Protein AF-A0A535K393-F1 (afdb_monomer_lite)

pLDDT: mean 80.19, std 16.03, range [34.66, 98.31]

Foldseek 3Di:
DVVVVVVVVQVVDVQQVPPDPPDPDGPDRPPPPDDPPVVVCVVVVNPPQDDDCLVVLLVVLVVLQVVLPDPDPDVVSSVVSNVSSVVSNVVSVCCVVPPRVCVSDVDPPPPPPDPDDD

Structure (mmCIF, N/CA/C/O backbone):
data_AF-A0A535K393-F1
#
_entry.id   AF-A0A535K393-F1
#
loop_
_atom_site.group_PDB
_atom_site.id
_atom_site.type_symbol
_atom_site.label_atom_id
_atom_site.label_alt_id
_atom_site.label_comp_id
_atom_site.label_asym_id
_atom_site.label_entity_id
_atom_site.label_seq_id
_atom_site.pdbx_PDB_ins_code
_atom_site.Cartn_x
_atom_site.Cartn_y
_atom_site.Cartn_z
_atom_site.occupancy
_atom_site.B_iso_or_equiv
_atom_site.auth_seq_id
_atom_site.auth_comp_id
_atom_site.auth_asym_id
_atom_site.auth_atom_id
_atom_site.pdbx_PDB_model_num
ATOM 1 N N . MET A 1 1 ? 18.900 26.065 -65.098 1.00 64.75 1 MET A N 1
ATOM 2 C CA . MET A 1 1 ? 18.962 24.596 -64.911 1.00 64.75 1 MET A CA 1
ATOM 3 C C . MET A 1 1 ? 19.434 24.189 -63.514 1.00 64.75 1 MET A C 1
ATOM 5 O O . MET A 1 1 ? 18.777 23.350 -62.918 1.00 64.75 1 MET A O 1
ATOM 9 N N . ALA A 1 2 ? 20.472 24.813 -62.938 1.00 76.25 2 ALA A N 1
ATOM 10 C CA . ALA A 1 2 ? 20.988 24.458 -61.602 1.00 76.25 2 ALA A CA 1
ATOM 11 C C . ALA A 1 2 ? 19.944 24.496 -60.461 1.00 76.25 2 ALA A C 1
ATOM 13 O O . ALA A 1 2 ? 19.889 23.580 -59.651 1.00 76.25 2 ALA A O 1
ATOM 14 N N . SER A 1 3 ? 19.057 25.501 -60.436 1.00 82.12 3 SER A N 1
ATOM 15 C CA . SER A 1 3 ? 17.983 25.584 -59.427 1.00 82.12 3 SER A CA 1
ATOM 16 C C . SER A 1 3 ? 16.999 24.405 -59.508 1.00 82.12 3 SER A C 1
ATOM 18 O O . SER A 1 3 ? 16.605 23.853 -58.489 1.00 82.12 3 SER A O 1
ATOM 20 N N . ALA A 1 4 ? 16.639 23.974 -60.721 1.00 86.62 4 ALA A N 1
ATOM 21 C CA . ALA A 1 4 ? 15.727 22.847 -60.921 1.00 86.62 4 ALA A CA 1
ATOM 22 C C . ALA A 1 4 ? 16.375 21.513 -60.519 1.00 86.62 4 ALA A C 1
ATOM 24 O O . ALA A 1 4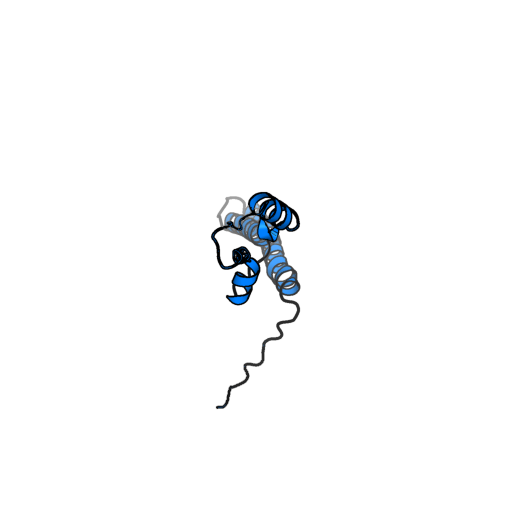 ? 15.727 20.689 -59.882 1.00 86.62 4 ALA A O 1
ATOM 25 N N . ALA A 1 5 ? 17.664 21.334 -60.826 1.00 87.81 5 ALA A N 1
ATOM 26 C CA . ALA A 1 5 ? 18.429 20.166 -60.395 1.00 87.81 5 ALA A CA 1
ATOM 27 C C . ALA A 1 5 ? 18.539 20.090 -58.862 1.00 87.81 5 ALA A C 1
ATOM 29 O O . ALA A 1 5 ? 18.329 19.025 -58.289 1.00 87.81 5 ALA A O 1
ATOM 30 N N . PHE A 1 6 ? 18.777 21.226 -58.195 1.00 88.25 6 PHE A N 1
ATOM 31 C CA . PHE A 1 6 ? 18.793 21.299 -56.733 1.00 88.25 6 PHE A CA 1
ATOM 32 C C . PHE A 1 6 ? 17.429 20.951 -56.123 1.00 88.25 6 PHE A C 1
ATOM 34 O O . PHE A 1 6 ? 17.354 20.169 -55.183 1.00 88.25 6 PHE A O 1
ATOM 41 N N . GLN A 1 7 ? 16.336 21.478 -56.683 1.00 88.00 7 GLN A N 1
ATOM 42 C CA . GLN A 1 7 ? 14.986 21.169 -56.202 1.00 88.00 7 GLN A CA 1
ATOM 43 C C . GLN A 1 7 ? 14.623 19.691 -56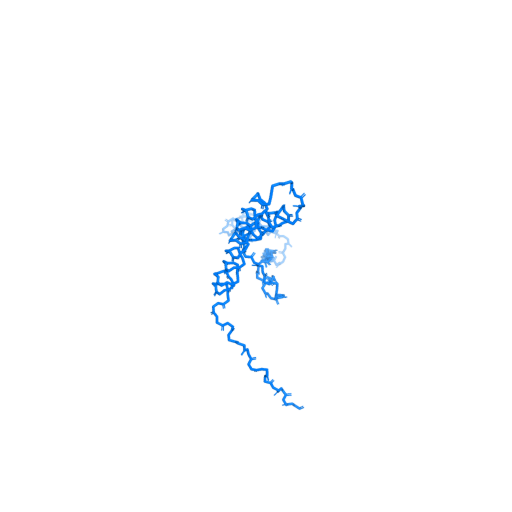.395 1.00 88.00 7 GLN A C 1
ATOM 45 O O . GLN A 1 7 ? 14.052 19.091 -55.490 1.00 88.00 7 GLN A O 1
ATOM 50 N N . ALA A 1 8 ? 14.991 19.089 -57.530 1.00 88.75 8 ALA A N 1
ATOM 51 C CA . ALA A 1 8 ? 14.777 17.664 -57.781 1.00 88.75 8 ALA A CA 1
ATOM 52 C C . ALA A 1 8 ? 15.598 16.782 -56.825 1.00 88.75 8 ALA A C 1
ATOM 54 O O . ALA A 1 8 ? 15.073 15.828 -56.261 1.00 88.75 8 ALA A O 1
ATOM 55 N N . TRP A 1 9 ? 16.864 17.136 -56.590 1.00 87.00 9 TRP A N 1
ATOM 56 C CA . TRP A 1 9 ? 17.728 16.460 -55.621 1.00 87.00 9 TRP A CA 1
ATOM 57 C C . TRP A 1 9 ? 17.202 16.569 -54.182 1.00 87.00 9 TRP A C 1
ATOM 59 O O . TRP A 1 9 ? 17.252 15.588 -53.441 1.00 87.00 9 TRP A O 1
ATOM 69 N N . ARG A 1 10 ? 16.661 17.736 -53.805 1.00 88.25 10 ARG A N 1
ATOM 70 C CA . ARG A 1 10 ? 16.048 17.993 -52.493 1.00 88.25 10 ARG A CA 1
ATOM 71 C C . ARG A 1 10 ? 14.743 17.221 -52.298 1.00 88.25 10 ARG A C 1
ATOM 73 O O . ARG A 1 10 ? 14.486 16.722 -51.214 1.00 88.25 10 ARG A O 1
ATOM 80 N N . ALA A 1 11 ? 13.923 17.126 -53.342 1.00 87.38 11 ALA A N 1
ATOM 81 C CA . ALA A 1 11 ? 12.633 16.439 -53.297 1.00 87.38 11 ALA A CA 1
ATOM 82 C C . ALA A 1 11 ? 12.749 14.904 -53.302 1.00 87.38 11 ALA A C 1
ATOM 84 O O . ALA A 1 11 ? 11.785 14.226 -52.963 1.00 87.38 11 ALA A O 1
ATOM 85 N N . ALA A 1 12 ? 13.904 14.357 -53.690 1.00 90.88 12 ALA A N 1
ATOM 86 C CA . ALA A 1 12 ? 14.128 12.915 -53.754 1.00 90.88 12 ALA A CA 1
ATOM 87 C C . ALA A 1 12 ? 14.330 12.256 -52.376 1.00 90.88 12 ALA A C 1
ATOM 89 O O . ALA A 1 12 ? 14.259 11.033 -52.282 1.00 90.88 12 ALA A O 1
ATOM 90 N N . ASP A 1 13 ? 14.610 13.039 -51.330 1.00 83.88 13 ASP A N 1
ATOM 91 C CA . ASP A 1 13 ? 14.977 12.535 -50.006 1.00 83.88 13 ASP A CA 1
ATOM 92 C C . ASP A 1 13 ? 14.451 13.475 -48.900 1.00 83.88 13 ASP A C 1
ATOM 94 O O . ASP A 1 13 ? 14.890 14.629 -48.824 1.00 83.88 13 ASP A O 1
ATOM 98 N N . PRO A 1 14 ? 13.533 13.012 -48.027 1.00 81.81 14 PRO A N 1
ATOM 99 C CA . PRO A 1 14 ? 12.997 13.808 -46.923 1.00 81.81 14 PRO A CA 1
ATOM 100 C C . PRO A 1 14 ? 14.062 14.367 -45.972 1.00 81.81 14 PRO A C 1
ATOM 102 O O . PRO A 1 14 ? 13.865 15.458 -45.435 1.00 81.81 14 PRO A O 1
ATOM 105 N N . ALA A 1 15 ? 15.207 13.693 -45.809 1.00 78.44 15 ALA A N 1
ATOM 106 C CA . ALA A 1 15 ? 16.303 14.169 -44.959 1.00 78.44 15 ALA A CA 1
ATOM 107 C C . ALA A 1 15 ? 16.911 15.492 -45.464 1.00 78.44 15 ALA A C 1
ATOM 109 O O . ALA A 1 15 ? 17.539 16.237 -44.715 1.00 78.44 15 ALA A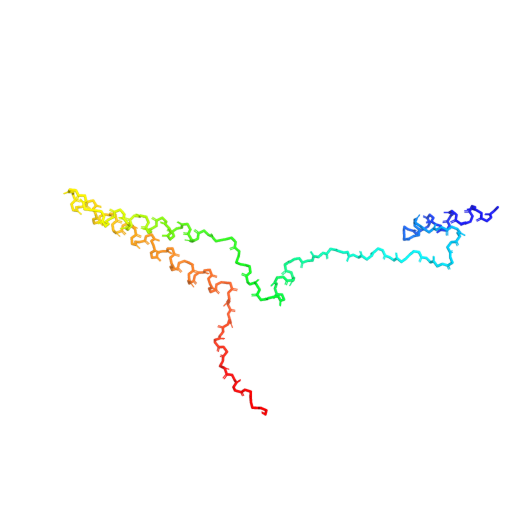 O 1
ATOM 110 N N . ARG A 1 16 ? 16.690 15.833 -46.739 1.00 84.06 16 ARG A N 1
ATOM 111 C CA . ARG A 1 16 ? 17.225 17.039 -47.391 1.00 84.06 16 ARG A CA 1
ATOM 112 C C . ARG A 1 16 ? 16.228 18.182 -47.421 1.00 84.06 16 ARG A C 1
ATOM 114 O O . ARG A 1 16 ? 16.557 19.243 -47.946 1.00 84.06 16 ARG A O 1
ATOM 121 N N . ALA A 1 17 ? 15.026 18.007 -46.869 1.00 81.94 17 ALA A N 1
ATOM 122 C CA . ALA A 1 17 ? 13.948 18.993 -46.953 1.00 81.94 17 ALA A CA 1
ATOM 123 C C . ALA A 1 17 ? 14.391 20.406 -46.522 1.00 81.94 17 ALA A C 1
ATOM 125 O O . ALA A 1 17 ? 14.002 21.398 -47.152 1.00 81.94 17 ALA A O 1
ATOM 126 N N . ASN A 1 18 ? 15.270 20.466 -45.516 1.00 80.69 18 ASN A N 1
ATOM 127 C CA . ASN A 1 18 ? 15.795 21.692 -44.918 1.00 80.69 18 ASN A CA 1
ATOM 128 C C . ASN A 1 18 ? 17.146 22.154 -45.496 1.00 80.69 18 ASN A C 1
ATOM 130 O O . ASN A 1 18 ? 17.678 23.158 -45.033 1.00 80.69 18 ASN A O 1
ATOM 134 N N . ALA A 1 19 ? 17.708 21.457 -46.488 1.00 83.31 19 ALA A N 1
ATOM 135 C CA . ALA A 1 19 ? 18.986 21.835 -47.088 1.00 83.31 19 ALA A CA 1
ATOM 136 C C . ALA A 1 19 ? 18.854 23.134 -47.901 1.00 83.31 19 ALA A C 1
ATOM 138 O O . ALA A 1 19 ? 17.980 23.248 -48.774 1.00 83.31 19 ALA A O 1
ATOM 139 N N . SER A 1 20 ? 19.737 24.106 -47.655 1.00 85.12 20 SER A N 1
ATOM 140 C CA . SER A 1 20 ? 19.856 25.312 -48.474 1.00 85.12 20 SER A CA 1
ATOM 141 C C . SER A 1 20 ? 20.821 25.088 -49.631 1.00 85.12 20 SER A C 1
ATOM 143 O O . SER A 1 20 ? 21.801 24.358 -49.540 1.00 85.12 20 SER A O 1
ATOM 145 N N . ARG A 1 21 ? 20.593 25.799 -50.738 1.00 82.75 21 ARG A N 1
ATOM 146 C CA . ARG A 1 21 ? 21.498 25.785 -51.902 1.00 82.75 21 ARG A CA 1
ATOM 147 C C . ARG A 1 21 ? 22.850 26.458 -51.644 1.00 82.75 21 ARG A C 1
ATOM 149 O O . ARG A 1 21 ? 23.706 26.446 -52.522 1.00 82.75 21 ARG A O 1
ATOM 156 N N . TYR A 1 22 ? 22.966 27.146 -50.512 1.00 83.56 22 TYR A N 1
ATOM 157 C CA . TYR A 1 22 ? 24.159 27.873 -50.092 1.00 83.56 22 TYR A CA 1
ATOM 158 C C . TYR A 1 22 ? 24.932 27.139 -48.996 1.00 83.56 22 TYR A C 1
ATOM 160 O O . TYR A 1 22 ? 26.032 27.571 -48.660 1.00 83.56 22 TYR A O 1
ATOM 168 N N . ASP A 1 23 ? 24.370 26.055 -48.457 1.00 80.12 23 ASP A N 1
ATOM 169 C CA . ASP A 1 23 ? 25.038 25.256 -47.441 1.00 80.12 23 ASP A CA 1
ATOM 170 C C . ASP A 1 23 ? 26.097 24.383 -48.118 1.00 80.12 23 ASP A C 1
ATOM 172 O O . ASP A 1 23 ? 25.861 23.787 -49.173 1.00 80.12 23 ASP A O 1
ATOM 176 N N . LEU A 1 24 ? 27.286 24.335 -47.522 1.00 78.00 24 LEU A N 1
ATOM 177 C CA . LEU A 1 24 ? 28.392 23.497 -47.996 1.00 78.00 24 LEU A CA 1
ATOM 178 C C . LEU A 1 24 ? 28.291 22.059 -47.468 1.00 78.00 24 LEU A C 1
ATOM 180 O O . LEU A 1 24 ? 28.927 21.158 -48.009 1.00 78.00 24 LEU A O 1
ATOM 184 N N . GLU A 1 25 ? 27.472 21.850 -46.439 1.00 78.44 25 GLU A N 1
ATOM 185 C CA . GLU A 1 25 ? 27.255 20.577 -45.760 1.00 78.44 25 GLU A CA 1
ATOM 186 C C . GLU A 1 25 ? 25.750 20.331 -45.614 1.00 78.44 25 GLU A C 1
ATOM 188 O O . GLU A 1 25 ? 24.956 21.273 -45.583 1.00 78.44 25 GLU A O 1
ATOM 193 N N . LEU A 1 26 ? 25.338 19.062 -45.557 1.00 75.69 26 LEU A N 1
ATOM 194 C CA . LEU A 1 26 ? 23.935 18.750 -45.297 1.00 75.69 26 LEU A CA 1
ATOM 195 C C . LEU A 1 26 ? 23.569 19.125 -43.853 1.00 75.69 26 LEU A C 1
ATOM 197 O O . LEU A 1 26 ? 24.401 18.957 -42.959 1.00 75.69 26 LEU A O 1
ATOM 201 N N . PRO A 1 27 ? 22.323 19.576 -43.604 1.00 74.94 27 PRO A N 1
ATOM 202 C CA . PRO A 1 27 ? 21.827 19.736 -42.246 1.00 74.94 27 PRO A CA 1
ATOM 203 C C . PRO A 1 27 ? 22.021 18.429 -41.475 1.00 74.94 27 PRO A C 1
ATOM 205 O O . PRO A 1 27 ? 21.644 17.365 -41.969 1.00 74.94 27 PRO A O 1
ATOM 208 N N . ALA A 1 28 ? 22.618 18.512 -40.284 1.00 74.94 28 ALA A N 1
ATOM 209 C CA . ALA A 1 28 ? 22.721 17.363 -39.396 1.00 74.94 28 ALA A CA 1
ATOM 210 C C . ALA A 1 28 ? 21.319 16.816 -39.103 1.00 74.94 28 ALA A C 1
ATOM 212 O O . ALA A 1 28 ? 20.355 17.586 -39.009 1.00 74.94 28 ALA A O 1
ATOM 213 N N . GLU A 1 29 ? 21.209 15.494 -38.966 1.00 75.25 29 GLU A N 1
ATOM 214 C CA . GLU A 1 29 ? 19.937 14.898 -38.581 1.00 75.25 29 GLU A CA 1
ATOM 215 C C . GLU A 1 29 ? 19.459 15.507 -37.255 1.00 75.25 29 GLU A C 1
ATOM 217 O O . GLU A 1 29 ? 20.279 15.754 -36.361 1.00 75.25 29 GLU A O 1
ATOM 222 N N . PRO A 1 30 ? 18.153 15.803 -37.126 1.00 71.50 30 PRO A N 1
ATOM 223 C CA . PRO A 1 30 ? 17.617 16.320 -35.883 1.00 71.50 30 PRO A CA 1
ATOM 224 C C . PRO A 1 30 ? 17.940 15.328 -34.767 1.00 71.50 30 PRO A C 1
ATOM 226 O O . PRO A 1 30 ? 17.536 14.170 -34.821 1.00 71.50 30 PRO A O 1
ATOM 229 N N . VAL A 1 31 ? 18.697 15.794 -33.771 1.00 73.62 31 VAL A N 1
ATOM 230 C CA . VAL A 1 31 ? 19.007 15.002 -32.583 1.00 73.62 31 VAL A CA 1
ATOM 231 C C . VAL A 1 31 ? 17.685 14.664 -31.915 1.00 73.62 31 VAL A C 1
ATOM 233 O O . VAL A 1 31 ? 16.922 15.566 -31.559 1.00 73.62 31 VAL A O 1
ATOM 236 N N . ASP A 1 32 ? 17.414 13.373 -31.763 1.00 73.25 32 ASP A N 1
ATOM 237 C CA . ASP A 1 32 ? 16.266 12.925 -30.998 1.00 73.25 32 ASP A CA 1
ATOM 238 C C . ASP A 1 32 ? 16.481 13.294 -29.525 1.00 73.25 32 ASP A C 1
ATOM 240 O O . ASP A 1 32 ? 17.321 12.725 -28.827 1.00 73.25 32 ASP A O 1
ATOM 244 N N . LEU A 1 33 ? 15.769 14.328 -29.076 1.00 75.00 33 LEU A N 1
ATOM 245 C CA . LEU A 1 33 ? 15.810 14.825 -27.703 1.00 75.00 33 LEU A CA 1
ATOM 246 C C . LEU A 1 33 ? 14.728 14.176 -26.833 1.00 75.00 33 LEU A C 1
ATOM 248 O O . LEU A 1 33 ? 14.449 14.687 -25.744 1.00 75.00 33 LEU A O 1
ATOM 252 N N . THR A 1 34 ? 14.085 13.088 -27.276 1.00 81.25 34 THR A N 1
ATOM 253 C CA . THR A 1 34 ? 13.153 12.371 -26.404 1.00 81.25 34 THR A CA 1
ATOM 254 C C . THR A 1 34 ? 13.905 11.803 -25.205 1.00 81.25 34 THR A C 1
ATOM 256 O O . THR A 1 34 ? 14.719 10.891 -25.322 1.00 81.25 34 THR A O 1
ATOM 259 N N . ILE A 1 35 ? 13.645 12.380 -24.033 1.00 77.12 35 ILE A N 1
ATOM 260 C CA . ILE A 1 35 ? 14.169 11.877 -22.768 1.00 77.12 35 ILE A CA 1
ATOM 261 C C . ILE A 1 35 ? 13.238 10.765 -22.298 1.00 77.12 35 ILE A C 1
ATOM 263 O O . ILE A 1 35 ? 12.081 11.021 -21.958 1.00 77.12 35 ILE A O 1
ATOM 267 N N . ASP A 1 36 ? 13.760 9.544 -22.228 1.00 78.31 36 ASP A N 1
ATOM 268 C CA . ASP A 1 36 ? 13.089 8.453 -21.533 1.00 78.31 36 ASP A CA 1
ATOM 269 C C . ASP A 1 36 ? 13.261 8.631 -20.018 1.00 78.31 36 ASP A C 1
ATOM 271 O O . ASP A 1 36 ? 14.269 8.262 -19.409 1.00 78.31 36 ASP A O 1
ATOM 275 N N . TYR A 1 37 ? 12.258 9.250 -19.401 1.00 77.12 37 TYR A N 1
ATOM 276 C CA . TYR A 1 37 ? 12.226 9.459 -17.958 1.00 77.12 37 TYR A CA 1
ATOM 277 C C . TYR A 1 37 ? 12.154 8.149 -17.165 1.00 77.12 37 TYR A C 1
ATOM 279 O O . TYR A 1 37 ? 12.615 8.127 -16.025 1.00 77.12 37 TYR A O 1
ATOM 287 N N . ALA A 1 38 ? 11.610 7.070 -17.737 1.00 69.19 38 ALA A N 1
ATOM 288 C CA . ALA A 1 38 ? 11.527 5.778 -17.062 1.00 69.19 38 ALA A CA 1
ATOM 289 C C . ALA A 1 38 ? 12.903 5.103 -17.018 1.00 69.19 38 ALA A C 1
ATOM 291 O O . ALA A 1 38 ? 13.336 4.675 -15.947 1.00 69.19 38 ALA A O 1
ATOM 292 N N . ALA A 1 39 ? 13.629 5.099 -18.140 1.00 72.25 39 ALA A N 1
ATOM 293 C CA . ALA A 1 39 ? 15.011 4.623 -18.186 1.00 72.25 39 ALA A CA 1
ATOM 294 C C . ALA A 1 39 ? 15.913 5.432 -17.242 1.00 72.25 39 ALA A C 1
ATOM 296 O O . ALA A 1 39 ? 16.654 4.867 -16.440 1.00 72.25 39 ALA A O 1
ATOM 297 N N . ARG A 1 40 ? 15.776 6.763 -17.248 1.00 74.06 40 ARG A N 1
ATOM 298 C CA . ARG A 1 40 ? 16.569 7.639 -16.378 1.00 74.06 40 ARG A CA 1
ATOM 299 C C . ARG A 1 40 ? 16.250 7.471 -14.889 1.00 74.06 40 ARG A C 1
ATOM 301 O O . ARG A 1 40 ? 17.138 7.608 -14.056 1.00 74.06 40 ARG A O 1
ATOM 308 N N . ALA A 1 41 ? 14.998 7.178 -14.537 1.00 71.88 41 ALA A N 1
ATOM 309 C CA . ALA A 1 41 ? 14.612 6.865 -13.160 1.00 71.88 41 ALA A CA 1
ATOM 310 C C . ALA A 1 41 ? 15.184 5.514 -12.700 1.00 71.88 41 ALA A C 1
ATOM 312 O O . ALA A 1 41 ? 15.652 5.410 -11.566 1.00 71.88 41 ALA A O 1
ATOM 313 N N . HIS A 1 42 ? 15.208 4.518 -13.592 1.00 69.25 42 HIS A N 1
ATOM 314 C CA . HIS A 1 42 ? 15.835 3.224 -13.334 1.00 69.25 42 HIS A CA 1
ATOM 315 C C . HIS A 1 42 ? 17.348 3.358 -13.088 1.00 69.25 42 HIS A C 1
ATOM 317 O O . HIS A 1 42 ? 17.853 2.813 -12.111 1.00 69.25 42 HIS A O 1
ATOM 323 N N . GLU A 1 43 ? 18.057 4.160 -13.891 1.00 73.81 43 GLU A N 1
ATOM 324 C CA . GLU A 1 43 ? 19.490 4.460 -13.696 1.00 73.81 43 GLU A CA 1
ATOM 325 C C . GLU A 1 43 ? 19.792 5.153 -12.357 1.00 73.81 43 GLU A C 1
ATOM 327 O O . GLU A 1 43 ? 20.863 4.969 -11.782 1.00 73.81 43 GLU A O 1
ATOM 332 N N . LEU A 1 44 ? 18.850 5.949 -11.846 1.00 77.50 44 LEU A N 1
ATOM 333 C CA . LEU A 1 44 ? 18.972 6.649 -10.565 1.00 77.50 44 LEU A CA 1
ATOM 334 C C . LEU A 1 44 ? 18.606 5.772 -9.356 1.00 77.50 44 LEU A C 1
ATOM 336 O O . LEU A 1 44 ? 18.609 6.271 -8.230 1.00 77.50 44 LEU A O 1
ATOM 340 N N . GLY A 1 45 ? 18.253 4.499 -9.566 1.00 67.00 45 GLY A N 1
ATOM 341 C CA . GLY A 1 45 ? 17.775 3.611 -8.502 1.00 67.00 45 GLY A CA 1
ATOM 342 C C . GLY A 1 45 ? 16.429 4.046 -7.914 1.00 67.00 45 GLY A C 1
ATOM 343 O O . GLY A 1 45 ? 16.051 3.620 -6.822 1.00 67.00 45 GLY A O 1
ATOM 344 N N . ILE A 1 46 ? 15.689 4.917 -8.610 1.00 69.25 46 ILE A N 1
ATOM 345 C CA . ILE A 1 46 ? 14.345 5.311 -8.198 1.00 69.25 46 ILE A CA 1
ATOM 346 C C . ILE A 1 46 ? 13.417 4.189 -8.637 1.00 69.25 46 ILE A C 1
ATOM 348 O O . ILE A 1 46 ? 12.940 4.145 -9.773 1.00 69.25 46 ILE A O 1
ATOM 352 N N . HIS A 1 47 ? 13.157 3.271 -7.715 1.00 64.69 47 HIS A N 1
ATOM 353 C CA . HIS A 1 47 ? 12.128 2.264 -7.889 1.00 64.69 47 HIS A CA 1
ATOM 354 C C . HIS A 1 47 ? 10.759 2.946 -7.919 1.00 64.69 47 HIS A C 1
ATOM 356 O O . HIS A 1 47 ? 10.158 3.255 -6.889 1.00 64.69 47 HIS A O 1
ATOM 362 N N . LEU A 1 48 ? 10.275 3.239 -9.123 1.00 63.19 48 LEU A N 1
ATOM 363 C CA . LEU A 1 48 ? 8.932 3.756 -9.314 1.00 63.19 48 LEU A CA 1
ATOM 364 C C . LEU A 1 48 ? 7.951 2.601 -9.088 1.00 63.19 48 LEU A C 1
ATOM 366 O O . LEU A 1 48 ? 7.768 1.749 -9.957 1.00 63.19 48 LEU A O 1
ATOM 370 N N . PHE A 1 49 ? 7.351 2.548 -7.898 1.00 64.06 49 PHE A N 1
ATOM 371 C CA . PHE A 1 49 ? 6.300 1.580 -7.604 1.00 64.06 49 PHE A CA 1
ATOM 372 C C . PHE A 1 49 ? 5.135 1.772 -8.593 1.00 64.06 49 PHE A C 1
ATOM 374 O O . PHE A 1 49 ? 4.669 2.903 -8.769 1.00 64.06 49 PHE A O 1
ATOM 381 N N . PRO A 1 50 ? 4.647 0.701 -9.249 1.00 69.38 50 PRO A N 1
ATOM 382 C CA . PRO A 1 50 ? 3.399 0.740 -9.982 1.00 69.38 50 PRO A CA 1
ATOM 383 C C . PRO A 1 50 ? 2.278 1.207 -9.057 1.00 69.38 50 PRO A C 1
ATOM 385 O O . PRO A 1 50 ? 2.363 1.094 -7.833 1.00 69.38 50 PRO A O 1
ATOM 388 N N . ASN A 1 51 ? 1.188 1.690 -9.649 1.00 78.38 51 ASN A N 1
ATOM 389 C CA . ASN A 1 51 ? 0.006 2.062 -8.881 1.00 78.38 51 ASN A CA 1
ATOM 390 C C . ASN A 1 51 ? -0.444 0.900 -7.977 1.00 78.38 51 ASN A C 1
ATOM 392 O O . ASN A 1 51 ? -0.834 -0.156 -8.473 1.00 78.38 51 ASN A O 1
ATOM 396 N N . SER A 1 52 ? -0.423 1.136 -6.663 1.00 82.31 52 SER A N 1
ATOM 397 C CA . SER A 1 52 ? -0.867 0.201 -5.629 1.00 82.31 52 SER A CA 1
ATOM 398 C C . SER A 1 52 ? -2.088 0.749 -4.905 1.00 82.31 52 SER A C 1
ATOM 400 O O . SER A 1 52 ? -2.139 1.922 -4.528 1.00 82.31 52 SER A O 1
ATOM 402 N N . ASN A 1 53 ? -3.067 -0.121 -4.663 1.00 90.12 53 ASN A N 1
ATOM 403 C CA . ASN A 1 53 ? -4.252 0.219 -3.876 1.00 90.12 53 ASN A CA 1
ATOM 404 C C . ASN A 1 53 ? -4.098 -0.137 -2.388 1.00 90.12 53 ASN A C 1
ATOM 406 O O . ASN A 1 53 ? -4.930 0.274 -1.576 1.00 90.12 53 ASN A O 1
ATOM 410 N N . PHE A 1 54 ? -3.057 -0.878 -1.995 1.00 93.00 54 PHE A N 1
ATOM 411 C CA . PHE A 1 54 ? -2.908 -1.325 -0.608 1.00 93.00 54 PHE A CA 1
ATOM 412 C C . PHE A 1 54 ? -2.732 -0.199 0.415 1.00 93.00 54 PHE A C 1
ATOM 414 O O . PHE A 1 54 ? -3.325 -0.327 1.487 1.00 93.00 54 PHE A O 1
ATOM 421 N N . PRO A 1 55 ? -2.047 0.928 0.128 1.00 92.12 55 PRO A N 1
ATOM 422 C CA . PRO A 1 55 ? -2.013 2.062 1.051 1.00 92.12 55 PRO A CA 1
ATOM 423 C C . PRO A 1 55 ? -3.413 2.547 1.456 1.00 92.12 55 PRO A C 1
ATOM 425 O O . PRO A 1 55 ? -3.673 2.778 2.637 1.00 92.12 55 PRO A O 1
ATOM 428 N N . PHE A 1 56 ? -4.359 2.605 0.511 1.00 94.88 56 PHE A N 1
ATOM 429 C CA . PHE A 1 56 ? -5.749 2.962 0.809 1.00 94.88 56 PHE A CA 1
ATOM 430 C C . PHE A 1 56 ? -6.437 1.922 1.700 1.00 94.88 56 PHE A C 1
ATOM 432 O O . PHE A 1 56 ? -7.136 2.292 2.646 1.00 94.88 56 PHE A O 1
ATOM 439 N N . VAL A 1 57 ? -6.219 0.630 1.439 1.00 96.06 57 VAL A N 1
ATOM 440 C CA . VAL A 1 57 ? -6.775 -0.466 2.253 1.00 96.06 57 VAL A CA 1
ATOM 441 C C . VAL A 1 57 ? -6.230 -0.414 3.684 1.00 96.06 57 VAL A C 1
ATOM 443 O O . VAL A 1 57 ? -6.998 -0.516 4.641 1.00 96.06 57 VAL A O 1
ATOM 446 N N . ILE A 1 58 ? -4.924 -0.187 3.845 1.00 96.69 58 ILE A N 1
ATOM 447 C CA . ILE A 1 58 ? -4.260 -0.060 5.149 1.00 96.69 58 ILE A CA 1
ATOM 448 C C . ILE A 1 58 ? -4.841 1.128 5.921 1.00 96.69 58 ILE A C 1
ATOM 450 O O . ILE A 1 58 ? -5.226 0.974 7.082 1.00 96.69 58 ILE A O 1
ATOM 454 N N . CYS A 1 59 ? -4.974 2.294 5.280 1.00 97.75 59 CYS A N 1
ATOM 455 C CA . CYS A 1 59 ? -5.582 3.471 5.900 1.00 97.75 59 CYS A CA 1
ATOM 456 C C . CYS A 1 59 ? -7.046 3.235 6.298 1.00 97.75 59 CYS A C 1
ATOM 458 O O . CYS A 1 59 ? -7.452 3.650 7.383 1.00 97.75 59 CYS A O 1
ATOM 460 N N . ALA A 1 60 ? -7.830 2.536 5.474 1.00 97.69 60 ALA A N 1
ATOM 461 C CA . ALA A 1 60 ? -9.204 2.175 5.816 1.00 97.69 60 ALA A CA 1
ATOM 462 C C . ALA A 1 60 ? -9.258 1.265 7.055 1.00 97.69 60 ALA A C 1
ATOM 464 O O . ALA A 1 60 ? -10.041 1.516 7.970 1.00 97.69 60 ALA A O 1
ATOM 465 N N . GLY A 1 61 ? -8.391 0.251 7.138 1.00 97.81 61 GLY A N 1
ATOM 466 C CA . GLY A 1 61 ? -8.283 -0.608 8.322 1.00 97.81 61 GLY A CA 1
ATOM 467 C C . GLY A 1 61 ? -7.864 0.168 9.575 1.00 97.81 61 GLY A C 1
ATOM 468 O O . GLY A 1 61 ? -8.498 0.049 10.626 1.00 97.81 61 GLY A O 1
ATOM 469 N N . ALA A 1 62 ? -6.854 1.032 9.446 1.00 97.69 62 ALA A N 1
ATOM 470 C CA . ALA A 1 62 ? -6.379 1.896 10.525 1.00 97.69 62 ALA A CA 1
ATOM 471 C C . ALA A 1 62 ? -7.469 2.856 11.030 1.00 97.69 62 ALA A C 1
ATOM 473 O O . ALA A 1 62 ? -7.575 3.086 12.234 1.00 97.69 62 ALA A O 1
ATOM 474 N N . PHE A 1 63 ? -8.323 3.367 10.141 1.00 97.88 63 PHE A N 1
ATOM 475 C CA . PHE A 1 63 ? -9.459 4.206 10.516 1.00 97.88 63 PHE A CA 1
ATOM 476 C C . PHE A 1 63 ? -10.449 3.468 11.430 1.00 97.88 63 PHE A C 1
ATOM 478 O O . PHE A 1 63 ? -10.822 3.988 12.482 1.00 97.88 63 PHE A O 1
ATOM 485 N N . PHE A 1 64 ? -10.828 2.232 11.097 1.00 97.31 64 PHE A N 1
ATOM 486 C CA . PHE A 1 64 ? -11.706 1.428 11.957 1.00 97.31 64 PHE A CA 1
ATOM 487 C C . PHE A 1 64 ? -11.046 1.068 13.296 1.00 97.31 64 PHE A C 1
ATOM 489 O O . PHE A 1 64 ? -11.703 1.116 14.338 1.00 97.31 64 PHE A O 1
ATOM 496 N N . LEU A 1 65 ? -9.740 0.782 13.299 1.00 97.69 65 LEU A N 1
ATOM 497 C CA . LEU A 1 65 ? -8.978 0.577 14.537 1.00 97.69 65 LEU A CA 1
ATOM 498 C C . LEU A 1 65 ? -8.968 1.837 15.416 1.00 97.69 65 LEU A C 1
ATOM 500 O O . LEU A 1 65 ? -9.154 1.744 16.630 1.00 97.69 65 LEU A O 1
ATOM 504 N N . ALA A 1 66 ? -8.821 3.019 14.816 1.00 96.88 66 ALA A N 1
ATOM 505 C CA . ALA A 1 66 ? -8.899 4.285 15.535 1.00 96.88 66 ALA A CA 1
ATOM 506 C C . ALA A 1 66 ? -10.295 4.510 16.138 1.00 96.88 66 ALA A C 1
ATOM 508 O O . ALA A 1 66 ? -10.405 4.886 17.305 1.00 96.88 66 ALA A O 1
ATOM 509 N N . LEU A 1 67 ? -11.368 4.205 15.398 1.00 95.44 67 LEU A N 1
ATOM 510 C CA . LEU A 1 67 ? -12.737 4.260 15.926 1.00 95.44 67 LEU A CA 1
ATOM 511 C C . LEU A 1 67 ? -12.947 3.294 17.102 1.00 95.44 67 LEU A C 1
ATOM 513 O O . LEU A 1 67 ? -13.638 3.636 18.059 1.00 95.44 67 LEU A O 1
ATOM 517 N N . ALA A 1 68 ? -12.327 2.113 17.075 1.00 95.12 68 ALA A N 1
ATOM 518 C CA . ALA A 1 68 ? -12.396 1.155 18.178 1.00 95.12 68 ALA A CA 1
ATOM 519 C C . ALA A 1 68 ? -11.730 1.665 19.470 1.00 95.12 68 ALA A C 1
ATOM 521 O O . ALA A 1 68 ? -12.157 1.325 20.584 1.00 95.12 68 ALA A O 1
ATOM 522 N N .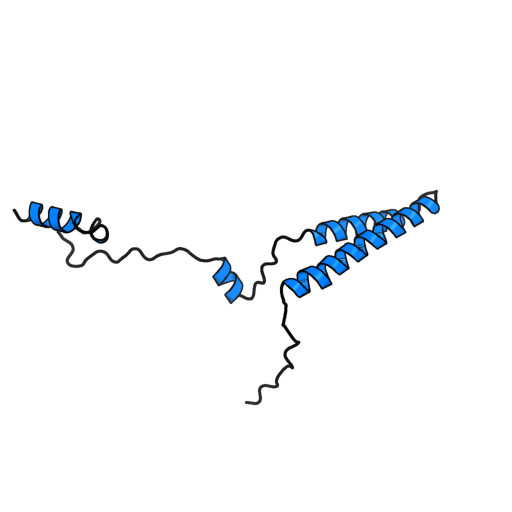 ALA A 1 69 ? -10.692 2.494 19.336 1.00 94.62 69 ALA A N 1
ATOM 523 C CA . ALA A 1 69 ? -9.984 3.086 20.466 1.00 94.62 69 ALA A CA 1
ATOM 524 C C . ALA A 1 69 ? -10.829 4.139 21.205 1.00 94.62 69 ALA A C 1
ATOM 526 O O . ALA A 1 69 ? -10.638 4.332 22.408 1.00 94.62 69 ALA A O 1
ATOM 527 N N . ILE A 1 70 ? -11.803 4.763 20.532 1.00 94.00 70 ILE A N 1
ATOM 528 C CA . ILE A 1 70 ? -12.697 5.760 21.133 1.00 94.00 70 ILE A CA 1
ATOM 529 C C . ILE A 1 70 ? -13.590 5.084 22.191 1.00 94.00 70 ILE A C 1
ATOM 531 O O . ILE A 1 70 ? -14.197 4.043 21.916 1.00 94.00 70 ILE A O 1
ATOM 535 N N . PRO A 1 71 ? -13.713 5.655 23.404 1.00 90.25 71 PRO A N 1
ATOM 536 C CA . PRO A 1 71 ? -14.519 5.089 24.482 1.00 90.25 71 PRO A CA 1
ATOM 537 C C . PRO A 1 71 ? -16.017 5.355 24.263 1.00 90.25 71 PRO A C 1
ATOM 539 O O . PRO A 1 71 ? -16.653 6.098 25.007 1.00 90.25 71 PRO A O 1
ATOM 542 N N . PHE A 1 72 ? -16.595 4.742 23.229 1.00 88.44 72 PHE A N 1
ATOM 543 C CA . PHE A 1 72 ? -18.039 4.766 23.017 1.00 88.44 72 PHE A CA 1
ATOM 544 C C . PHE A 1 72 ? -18.786 4.048 24.157 1.00 88.44 72 PHE A C 1
ATOM 546 O O . PHE A 1 72 ? -18.254 3.085 24.718 1.00 88.44 72 PHE A O 1
ATOM 553 N N . PRO A 1 73 ? -20.035 4.453 24.468 1.00 86.19 73 PRO A N 1
ATOM 554 C CA . PRO A 1 73 ? -20.825 3.854 25.549 1.00 86.19 73 PRO A CA 1
ATOM 555 C C . PRO A 1 73 ? -21.059 2.343 25.395 1.00 86.19 73 PRO A C 1
ATOM 557 O O . PRO A 1 73 ? -21.224 1.640 26.388 1.00 86.19 73 PRO A O 1
ATOM 560 N N . SER A 1 74 ? -21.067 1.825 24.161 1.00 87.06 74 SER A N 1
ATOM 561 C CA . SER A 1 74 ? -21.222 0.397 23.880 1.00 87.06 74 SER A CA 1
ATOM 562 C C . SER A 1 74 ? -19.869 -0.277 23.622 1.00 87.06 74 SER A C 1
ATOM 564 O O . SER A 1 74 ? -19.233 -0.101 22.581 1.00 87.06 74 SER A O 1
ATOM 566 N N . GLY A 1 75 ? -19.442 -1.133 24.556 1.00 88.88 75 GLY A N 1
ATOM 567 C CA . GLY A 1 75 ? -18.223 -1.939 24.399 1.00 88.88 75 GLY A CA 1
ATOM 568 C C . GLY A 1 75 ? -18.266 -2.854 23.169 1.00 88.88 75 GLY A C 1
ATOM 569 O O . GLY A 1 75 ? -17.260 -3.027 22.486 1.00 88.88 75 GLY A O 1
ATOM 570 N N . THR A 1 76 ? -19.451 -3.361 22.820 1.00 94.12 76 THR A N 1
ATOM 571 C CA . THR A 1 76 ? -19.669 -4.194 21.630 1.00 94.12 76 THR A CA 1
ATOM 572 C C . THR A 1 76 ? -19.290 -3.476 20.337 1.00 94.12 76 THR A C 1
ATOM 574 O O . THR A 1 76 ? -18.638 -4.074 19.487 1.00 94.12 76 THR A O 1
ATOM 577 N N . PHE A 1 77 ? -19.639 -2.193 20.189 1.00 93.56 77 PHE A N 1
ATOM 578 C CA . PHE A 1 77 ? -19.301 -1.429 18.985 1.00 93.56 77 PHE A CA 1
ATOM 579 C C . PHE A 1 77 ? -17.785 -1.327 18.802 1.00 93.56 77 PHE A C 1
ATOM 581 O O . PHE A 1 77 ? -17.272 -1.554 17.710 1.00 93.56 77 PHE A O 1
ATOM 588 N N . ARG A 1 78 ? -17.056 -1.081 19.895 1.00 94.44 78 ARG A N 1
ATOM 589 C CA . ARG A 1 78 ? -15.591 -1.004 19.886 1.00 94.44 78 ARG A CA 1
ATOM 590 C C . ARG A 1 78 ? -14.955 -2.324 19.463 1.00 94.44 78 ARG A C 1
ATOM 592 O O . ARG A 1 78 ? -14.057 -2.317 18.630 1.00 94.44 78 ARG A O 1
ATOM 599 N N . ILE A 1 79 ? -15.447 -3.450 19.982 1.00 95.88 79 ILE A N 1
ATOM 600 C CA . ILE A 1 79 ? -14.951 -4.784 19.609 1.00 95.88 79 ILE A CA 1
ATOM 601 C C . ILE A 1 79 ? -15.195 -5.048 18.120 1.00 95.88 79 ILE A C 1
ATOM 603 O O . ILE A 1 79 ? -14.284 -5.482 17.422 1.00 95.88 79 ILE A O 1
ATOM 607 N N . VAL A 1 80 ? -16.392 -4.743 17.614 1.00 96.38 80 VAL A N 1
ATOM 608 C CA . VAL A 1 80 ? -16.719 -4.929 16.191 1.00 96.38 80 VAL A CA 1
ATOM 609 C C . VAL A 1 80 ? -15.802 -4.085 15.302 1.00 96.38 80 VAL A C 1
ATOM 611 O O . VAL A 1 80 ? -15.238 -4.607 14.343 1.00 96.38 80 VAL A O 1
ATOM 614 N N . MET A 1 81 ? -15.590 -2.810 15.641 1.00 96.81 81 MET A N 1
ATOM 615 C CA . MET A 1 81 ? -14.664 -1.935 14.912 1.00 96.81 81 MET A CA 1
ATOM 616 C C . MET A 1 81 ? -13.219 -2.440 14.979 1.00 96.81 81 MET A C 1
ATOM 618 O O . MET A 1 81 ? -12.522 -2.411 13.967 1.00 96.81 81 MET A O 1
ATOM 622 N N . ALA A 1 82 ? -12.782 -2.963 16.130 1.00 96.94 82 ALA A N 1
ATOM 623 C CA . ALA A 1 82 ? -11.442 -3.521 16.291 1.00 96.94 82 ALA A CA 1
ATOM 624 C C . ALA A 1 82 ? -11.234 -4.752 15.402 1.00 96.94 82 ALA A C 1
ATOM 626 O O . ALA A 1 82 ? -10.204 -4.866 14.742 1.00 96.94 82 ALA A O 1
ATOM 627 N N . VAL A 1 83 ? -12.217 -5.655 15.354 1.00 98.19 83 VAL A N 1
ATOM 628 C CA . VAL A 1 83 ? -12.152 -6.868 14.528 1.00 98.19 83 VAL A CA 1
ATOM 629 C C . VAL A 1 83 ? -12.150 -6.509 13.044 1.00 98.19 83 VAL A C 1
ATOM 631 O O . VAL A 1 83 ? -11.274 -6.966 12.314 1.00 98.19 83 VAL A O 1
ATOM 634 N N . ILE A 1 84 ? -13.078 -5.657 12.597 1.00 97.88 84 ILE A N 1
ATOM 635 C CA . ILE A 1 84 ? -13.160 -5.238 11.189 1.00 97.88 84 ILE A CA 1
ATOM 636 C C . ILE A 1 84 ? -11.883 -4.502 10.776 1.00 97.88 84 ILE A C 1
ATOM 638 O O . ILE A 1 84 ? -11.258 -4.861 9.779 1.00 97.88 84 ILE A O 1
ATOM 642 N N . GLY A 1 85 ? -11.467 -3.507 11.561 1.00 97.88 85 GLY A N 1
ATOM 643 C CA . GLY A 1 85 ? -10.264 -2.732 11.284 1.00 97.88 85 GLY A CA 1
ATOM 644 C C . GLY A 1 85 ? -9.006 -3.588 11.283 1.00 97.88 85 GLY A C 1
ATOM 645 O O . GLY A 1 85 ? -8.191 -3.463 10.374 1.00 97.88 85 GLY A O 1
ATOM 646 N N . GLY A 1 86 ? -8.881 -4.508 12.242 1.00 98.00 86 GLY A N 1
ATOM 647 C CA . GLY A 1 86 ? -7.756 -5.434 12.330 1.00 98.00 86 GLY A CA 1
ATOM 648 C C . GLY A 1 86 ? -7.660 -6.350 11.114 1.00 98.00 86 GLY A C 1
ATOM 649 O O . GLY A 1 86 ? -6.588 -6.467 10.527 1.00 98.00 86 GLY A O 1
ATOM 650 N N . VAL A 1 87 ? -8.774 -6.947 10.684 1.00 98.31 87 VAL A N 1
ATOM 651 C CA . VAL A 1 87 ? -8.799 -7.820 9.499 1.00 98.31 87 VAL A CA 1
ATOM 652 C C . VAL A 1 87 ? -8.440 -7.045 8.229 1.00 98.31 87 VAL A C 1
ATOM 654 O O . VAL A 1 87 ? -7.594 -7.506 7.464 1.00 98.31 87 VAL A O 1
ATOM 657 N N . ILE A 1 88 ? -9.026 -5.862 8.014 1.00 97.81 88 ILE A N 1
ATOM 658 C CA . ILE A 1 88 ? -8.738 -5.029 6.833 1.00 97.81 88 ILE A CA 1
ATOM 659 C C . ILE A 1 88 ? -7.272 -4.584 6.829 1.00 97.81 88 ILE A C 1
ATOM 661 O O . ILE A 1 88 ? -6.604 -4.676 5.802 1.00 97.81 88 ILE A O 1
ATOM 665 N N . PHE A 1 89 ? -6.764 -4.127 7.975 1.00 97.62 89 PHE A N 1
ATOM 666 C CA . PHE A 1 89 ? -5.387 -3.664 8.108 1.00 97.62 89 PHE A CA 1
ATOM 667 C C . PHE A 1 89 ? -4.392 -4.790 7.819 1.00 97.62 89 PHE A C 1
ATOM 669 O O . PHE A 1 89 ? -3.489 -4.615 7.005 1.00 97.62 89 PHE A O 1
ATOM 676 N N . LEU A 1 90 ? -4.587 -5.963 8.430 1.00 97.25 90 LEU A N 1
ATOM 677 C CA . LEU A 1 90 ? -3.722 -7.123 8.209 1.00 97.25 90 LEU A CA 1
ATOM 678 C C . LEU A 1 90 ? -3.768 -7.586 6.755 1.00 97.25 90 LEU A C 1
ATOM 680 O O . LEU A 1 90 ? -2.720 -7.860 6.178 1.00 97.25 90 LEU A O 1
ATOM 684 N N . TRP A 1 91 ? -4.951 -7.628 6.142 1.00 96.25 91 TRP A N 1
ATOM 685 C CA . TRP A 1 91 ? -5.077 -7.963 4.727 1.00 96.25 91 TRP A CA 1
ATOM 686 C C . TRP A 1 91 ? -4.348 -6.954 3.830 1.00 96.25 91 TRP A C 1
ATOM 688 O O . TRP A 1 91 ? -3.645 -7.359 2.905 1.00 96.25 91 TRP A O 1
ATOM 698 N N . GLY A 1 92 ? -4.452 -5.659 4.141 1.00 95.06 92 GLY A N 1
ATOM 699 C CA . GLY A 1 92 ? -3.739 -4.593 3.443 1.00 95.06 92 GLY A CA 1
ATOM 700 C C . GLY A 1 92 ? -2.218 -4.736 3.533 1.00 95.06 92 GLY A C 1
ATOM 701 O O . GLY A 1 92 ? -1.539 -4.710 2.511 1.00 95.06 92 GLY A O 1
ATOM 702 N N . VAL A 1 93 ? -1.690 -4.946 4.743 1.00 93.94 93 VAL A N 1
ATOM 703 C CA . VAL A 1 93 ? -0.247 -5.123 4.981 1.00 93.94 93 VAL A CA 1
ATOM 704 C C . VAL A 1 93 ? 0.272 -6.392 4.310 1.00 93.94 93 VAL A C 1
ATOM 706 O O . VAL A 1 93 ? 1.291 -6.348 3.631 1.00 93.94 93 VAL A O 1
ATOM 709 N N . VAL A 1 94 ? -0.432 -7.516 4.457 1.00 93.00 94 VAL A N 1
ATOM 710 C CA . VAL A 1 94 ? -0.033 -8.790 3.842 1.00 93.00 94 VAL A CA 1
ATOM 711 C C . VAL A 1 94 ? -0.060 -8.696 2.320 1.00 93.00 94 VAL A C 1
ATOM 713 O O . VAL A 1 94 ? 0.864 -9.167 1.665 1.00 93.00 94 VAL A O 1
ATOM 716 N N . GLY A 1 95 ? -1.092 -8.083 1.743 1.00 90.44 95 GLY A N 1
ATOM 717 C CA . GLY A 1 95 ? -1.169 -7.886 0.301 1.00 90.44 95 GLY A CA 1
ATOM 718 C C . GLY A 1 95 ? -0.056 -6.981 -0.226 1.00 90.44 95 GLY A C 1
ATOM 719 O O . GLY A 1 95 ? 0.585 -7.315 -1.218 1.00 90.44 95 GLY A O 1
ATOM 720 N N . TRP A 1 96 ? 0.252 -5.897 0.483 1.00 88.50 96 TRP A N 1
ATOM 721 C CA . TRP A 1 96 ? 1.350 -5.013 0.107 1.00 88.50 96 TRP A CA 1
ATOM 722 C C . TRP A 1 96 ? 2.714 -5.716 0.179 1.00 88.50 96 TRP A C 1
ATOM 724 O O . TRP A 1 96 ? 3.440 -5.766 -0.809 1.00 88.50 96 TRP A O 1
ATOM 734 N N . VAL A 1 97 ? 3.027 -6.331 1.323 1.00 85.19 97 VAL A N 1
ATOM 735 C CA . VAL A 1 97 ? 4.357 -6.894 1.602 1.00 85.19 97 VAL A CA 1
ATOM 736 C C . VAL A 1 97 ? 4.583 -8.247 0.929 1.00 85.19 97 VAL A C 1
ATOM 738 O O . VAL A 1 97 ? 5.685 -8.534 0.495 1.00 85.19 97 VAL A O 1
ATOM 741 N N . LEU A 1 98 ? 3.586 -9.128 0.847 1.00 81.94 98 LEU A N 1
ATOM 742 C CA . LEU A 1 98 ? 3.807 -10.477 0.301 1.00 81.94 98 LEU A CA 1
ATOM 743 C C . LEU A 1 98 ? 3.382 -10.616 -1.152 1.00 81.94 98 LEU A C 1
ATOM 745 O O . LEU A 1 98 ? 3.890 -11.494 -1.844 1.00 81.94 98 LEU A O 1
ATOM 749 N N . VAL A 1 99 ? 2.417 -9.818 -1.615 1.00 80.12 99 VAL A N 1
ATOM 750 C CA . VAL A 1 99 ? 1.904 -9.959 -2.981 1.00 80.12 99 VAL A CA 1
ATOM 751 C C . VAL A 1 99 ? 2.562 -8.952 -3.901 1.00 80.12 99 VAL A C 1
ATOM 753 O O . VAL A 1 99 ? 3.037 -9.356 -4.954 1.00 80.12 99 VAL A O 1
ATOM 756 N N . GLU A 1 100 ? 2.602 -7.673 -3.541 1.00 78.06 100 GLU A N 1
ATOM 757 C CA . GLU A 1 100 ? 3.209 -6.666 -4.415 1.00 78.06 100 GLU A CA 1
ATOM 758 C C . GLU A 1 100 ? 4.728 -6.635 -4.317 1.00 78.06 100 GLU A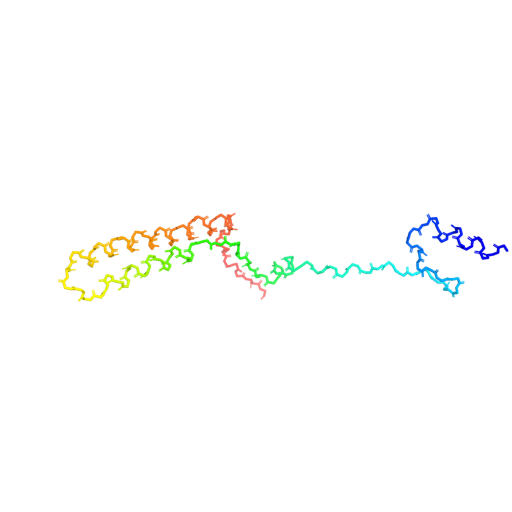 C 1
ATOM 760 O O . GLU A 1 100 ? 5.370 -6.682 -5.363 1.00 78.06 100 GLU A O 1
ATOM 765 N N . ASP A 1 101 ? 5.300 -6.657 -3.113 1.00 70.38 101 ASP A N 1
ATOM 766 C CA . ASP A 1 101 ? 6.761 -6.628 -2.945 1.00 70.38 101 ASP A CA 1
ATOM 767 C C . ASP A 1 101 ? 7.434 -7.835 -3.626 1.00 70.38 101 ASP A C 1
ATOM 769 O O . ASP A 1 101 ? 8.318 -7.686 -4.466 1.00 70.38 101 ASP A O 1
ATOM 773 N N . VAL A 1 102 ? 6.922 -9.049 -3.381 1.00 65.94 102 VAL A N 1
ATOM 774 C CA . VAL A 1 102 ? 7.461 -10.289 -3.976 1.00 65.94 102 VAL A CA 1
ATOM 775 C C . VAL A 1 102 ? 7.240 -10.352 -5.489 1.00 65.94 102 VAL A C 1
ATOM 777 O O . VAL A 1 102 ? 8.072 -10.899 -6.212 1.00 65.94 102 VAL A O 1
ATOM 780 N N . ARG A 1 103 ? 6.122 -9.818 -6.001 1.00 65.25 103 ARG A N 1
ATOM 781 C CA . ARG A 1 103 ? 5.885 -9.763 -7.456 1.00 65.25 103 ARG A CA 1
ATOM 782 C C . ARG A 1 103 ? 6.761 -8.729 -8.144 1.00 65.25 103 ARG A C 1
ATOM 784 O O . ARG A 1 103 ? 7.046 -8.904 -9.326 1.00 65.25 103 ARG A O 1
ATOM 791 N N . MET A 1 104 ? 7.126 -7.662 -7.444 1.00 62.25 104 MET A N 1
ATOM 792 C CA . MET A 1 104 ? 7.904 -6.567 -8.002 1.00 62.25 104 MET A CA 1
ATOM 793 C C . MET A 1 104 ? 9.412 -6.830 -7.929 1.00 62.25 104 MET A C 1
ATOM 795 O O . MET A 1 104 ? 10.124 -6.449 -8.855 1.00 62.25 104 MET A O 1
ATOM 799 N N . TYR A 1 105 ? 9.867 -7.573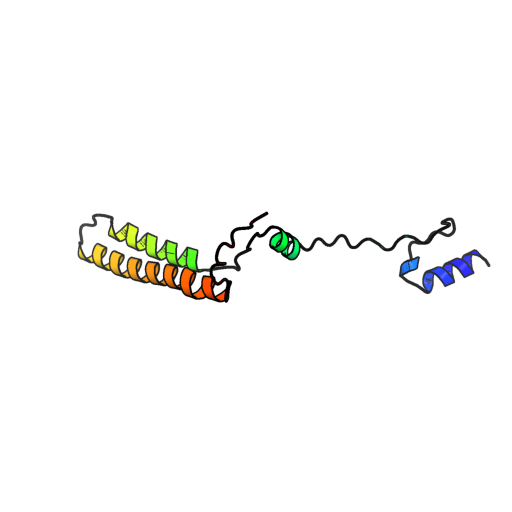 -6.916 1.00 61.31 105 TYR A N 1
ATOM 800 C CA . TYR A 1 105 ? 11.262 -7.996 -6.743 1.00 61.31 105 TYR A CA 1
ATOM 801 C C . TYR A 1 105 ? 11.406 -9.522 -6.627 1.00 61.31 105 TYR A C 1
ATOM 803 O O . TYR A 1 105 ? 11.898 -10.034 -5.616 1.00 61.31 105 TYR A O 1
ATOM 811 N N . PRO A 1 106 ? 10.989 -10.305 -7.641 1.00 51.84 106 PRO A N 1
ATOM 812 C CA . PRO A 1 106 ? 11.157 -11.748 -7.613 1.00 51.84 106 PRO A CA 1
ATOM 813 C C . PRO A 1 106 ? 12.637 -12.093 -7.841 1.00 51.84 106 PRO A C 1
ATOM 815 O O . PRO A 1 106 ? 13.041 -12.387 -8.962 1.00 51.84 106 PRO A O 1
ATOM 818 N N . GLY A 1 107 ? 13.462 -12.051 -6.790 1.00 53.38 107 GLY A N 1
ATOM 819 C CA . GLY A 1 107 ? 14.834 -12.568 -6.845 1.00 53.38 107 GLY A CA 1
ATOM 820 C C . GLY A 1 107 ? 15.960 -11.702 -6.285 1.00 53.38 107 GLY A C 1
ATOM 821 O O . GLY A 1 107 ? 17.107 -12.120 -6.432 1.00 53.38 107 GLY A O 1
ATOM 822 N N . GLU A 1 108 ? 15.701 -10.588 -5.595 1.00 51.06 108 GLU A N 1
ATOM 823 C CA . GLU A 1 108 ? 16.719 -10.023 -4.694 1.00 51.06 108 GLU A CA 1
ATOM 824 C C . GLU A 1 108 ? 16.840 -10.936 -3.467 1.00 51.06 108 GLU A C 1
ATOM 826 O O . GLU A 1 108 ? 16.298 -10.710 -2.388 1.00 51.06 108 GLU A O 1
ATOM 831 N N . SER A 1 109 ? 17.541 -12.053 -3.666 1.00 47.09 109 SER A N 1
ATOM 832 C CA . SER A 1 109 ? 18.221 -12.724 -2.565 1.00 47.09 109 SER A CA 1
ATOM 833 C C . SER A 1 109 ? 19.076 -11.662 -1.875 1.00 47.09 109 SER A C 1
ATOM 835 O O . SER A 1 109 ? 19.703 -10.883 -2.595 1.00 47.09 109 SER A O 1
ATOM 837 N N . PRO A 1 110 ? 19.121 -11.592 -0.532 1.00 45.28 110 PRO A N 1
ATOM 838 C CA . PRO A 1 110 ? 19.991 -10.635 0.131 1.00 45.28 110 PRO A CA 1
ATOM 839 C C . PRO A 1 110 ? 21.404 -10.865 -0.401 1.00 45.28 110 PRO A C 1
ATOM 841 O O . PRO A 1 110 ? 21.943 -11.962 -0.230 1.00 45.28 110 PRO A O 1
ATOM 844 N N . GLU A 1 111 ? 21.969 -9.881 -1.107 1.00 46.66 111 GLU A N 1
ATOM 845 C CA . GLU A 1 111 ? 23.369 -9.951 -1.501 1.00 46.66 111 GLU A CA 1
ATOM 846 C C . GLU A 1 111 ? 24.163 -10.183 -0.211 1.00 46.66 111 GLU A C 1
ATOM 848 O O . GLU A 1 111 ? 24.052 -9.386 0.730 1.00 46.66 111 GLU A O 1
ATOM 853 N N . PRO A 1 112 ? 24.923 -11.287 -0.095 1.00 42.62 112 PRO A N 1
ATOM 854 C CA . PRO A 1 112 ? 25.856 -11.412 1.000 1.00 42.62 112 PRO A CA 1
ATOM 855 C C . PRO A 1 112 ? 26.851 -10.285 0.773 1.00 42.62 112 PRO A C 1
ATOM 857 O O . PRO A 1 112 ? 27.549 -10.281 -0.236 1.00 42.62 112 PRO A O 1
ATOM 860 N N . HIS A 1 113 ? 26.826 -9.298 1.664 1.00 44.50 113 HIS A N 1
ATOM 861 C CA . HIS A 1 113 ? 27.685 -8.126 1.642 1.00 44.50 113 HIS A CA 1
ATOM 862 C C . HIS A 1 113 ? 29.141 -8.605 1.523 1.00 44.50 113 HIS A C 1
ATOM 864 O O . HIS A 1 113 ? 29.759 -9.021 2.501 1.00 44.50 113 HIS A O 1
ATOM 870 N N . GLY A 1 114 ? 29.637 -8.674 0.289 1.00 41.97 114 GLY A N 1
ATOM 871 C CA . GLY A 1 114 ? 30.968 -9.153 -0.022 1.00 41.97 114 GLY A CA 1
ATOM 872 C C . GLY A 1 114 ? 31.936 -8.049 0.339 1.00 41.97 114 GLY A C 1
ATOM 873 O O . GLY A 1 114 ? 31.953 -7.008 -0.314 1.00 41.97 114 GLY A O 1
ATOM 874 N N . GLU A 1 115 ? 32.706 -8.269 1.399 1.00 45.56 115 GLU A N 1
ATOM 875 C CA . GLU A 1 115 ? 33.845 -7.439 1.767 1.00 45.56 115 GLU A CA 1
ATOM 876 C C . GLU A 1 115 ? 34.746 -7.239 0.542 1.00 45.56 115 GLU A C 1
ATOM 878 O O . GLU A 1 115 ? 35.389 -8.167 0.047 1.00 45.56 115 GLU A O 1
ATOM 883 N N . VAL A 1 116 ? 34.785 -6.006 0.037 1.00 44.38 116 VAL A N 1
ATOM 884 C CA . VAL A 1 116 ? 35.744 -5.598 -0.984 1.00 44.38 116 VAL A CA 1
ATOM 885 C C . VAL A 1 116 ? 37.090 -5.417 -0.287 1.00 44.38 116 VAL A C 1
ATOM 887 O O . VAL A 1 116 ? 37.360 -4.380 0.313 1.00 44.38 116 VAL A O 1
ATOM 890 N N . HIS A 1 117 ? 37.933 -6.447 -0.347 1.00 34.66 117 HIS A N 1
ATOM 891 C CA . HIS A 1 117 ? 39.358 -6.320 -0.065 1.00 34.66 117 HIS A CA 1
ATOM 892 C C . HIS A 1 117 ? 40.063 -5.696 -1.279 1.00 34.66 117 HIS A C 1
ATOM 894 O O . HIS A 1 117 ? 40.227 -6.354 -2.308 1.00 34.66 117 HIS A O 1
ATOM 900 N N . HIS A 1 118 ? 40.522 -4.453 -1.126 1.00 38.19 118 HIS A N 1
ATOM 901 C CA . HIS A 1 118 ? 41.610 -3.861 -1.907 1.00 38.19 118 HIS A CA 1
ATOM 902 C C . HIS A 1 118 ? 42.622 -3.216 -0.963 1.00 38.19 118 HIS A C 1
ATOM 904 O O . HIS A 1 118 ? 42.182 -2.530 -0.013 1.00 38.19 118 HIS A O 1
#

Secondary structure (DSSP, 8-state):
-HHHHHHHHHHT-GGGTT--TT-SSPPPPPP-----HHHHHHHTT---PPP-SHHHHHHHHHHHHHHHHS--S-HHHHHHHHHHHHHHHHHHHHIIIIIIHHHHSTT-----------

Sequence (118 aa):
MASAAFQAWRAADPARANASRYDLELPAEPVDLTIDYAARAHELGIHLFPNSNFPFVICAGAFFLALAAIPFPSGTFRIVMAVIGGVIFLWGVVGWVLVEDVRMYPGESPEPHGEVHH

Radius of gyration: 31.54 Å; chains: 1; bounding box: 63×41×90 Å